Protein AF-A0A1I4QPL8-F1 (afdb_monomer_lite)

Radius of gyration: 18.62 Å; chains: 1; bounding box: 38×61×45 Å

Structure (mmCIF, N/CA/C/O backbone):
data_AF-A0A1I4QPL8-F1
#
_entry.id   AF-A0A1I4QPL8-F1
#
loop_
_atom_site.group_PDB
_atom_site.id
_atom_site.type_symbol
_atom_site.label_atom_id
_atom_site.label_alt_id
_atom_site.label_comp_id
_atom_site.label_asym_id
_atom_site.label_entity_id
_atom_site.label_seq_id
_atom_site.pdbx_PDB_ins_code
_atom_site.Cartn_x
_atom_site.Cartn_y
_atom_site.Cartn_z
_atom_site.occupancy
_atom_site.B_iso_or_equiv
_atom_site.auth_seq_id
_atom_site.auth_comp_id
_atom_site.auth_asym_id
_atom_site.auth_atom_id
_atom_site.pdbx_PDB_model_num
ATOM 1 N N . MET A 1 1 ? -20.312 -7.383 4.098 1.00 80.31 1 MET A N 1
ATOM 2 C CA . MET A 1 1 ? -19.671 -6.414 3.168 1.00 80.31 1 MET A CA 1
ATOM 3 C C . MET A 1 1 ? -19.323 -7.065 1.819 1.00 80.31 1 MET A C 1
ATOM 5 O O . MET A 1 1 ? -18.897 -8.217 1.804 1.00 80.31 1 MET A O 1
ATOM 9 N N . LYS A 1 2 ? -19.510 -6.374 0.686 1.00 88.88 2 LYS A N 1
ATOM 10 C CA . LYS A 1 2 ? -19.126 -6.841 -0.665 1.00 88.88 2 LYS A CA 1
ATOM 11 C C . LYS A 1 2 ? -17.625 -6.611 -0.925 1.00 88.88 2 LYS A C 1
ATOM 13 O O . LYS A 1 2 ? -17.077 -5.626 -0.436 1.00 88.88 2 LYS A O 1
ATOM 18 N N . PRO A 1 3 ? -16.954 -7.428 -1.760 1.00 90.62 3 PRO A N 1
ATOM 19 C CA . PRO A 1 3 ? -15.535 -7.227 -2.083 1.00 90.62 3 PRO A CA 1
ATOM 20 C C . PRO A 1 3 ? -15.200 -5.846 -2.670 1.00 90.62 3 PRO A C 1
ATOM 22 O O . PRO A 1 3 ? -14.118 -5.317 -2.429 1.00 90.62 3 PRO A O 1
ATOM 25 N N . THR A 1 4 ? -16.125 -5.248 -3.426 1.00 93.94 4 THR A N 1
ATOM 26 C CA . THR A 1 4 ? -15.970 -3.896 -3.986 1.00 93.94 4 THR A CA 1
ATOM 27 C C . THR A 1 4 ? -15.891 -2.833 -2.894 1.00 93.94 4 THR A C 1
ATOM 29 O O . THR A 1 4 ? -15.009 -1.985 -2.948 1.00 93.94 4 THR A O 1
ATOM 32 N N . GLU A 1 5 ? -16.733 -2.940 -1.864 1.00 92.56 5 GLU A N 1
ATOM 33 C CA . GLU A 1 5 ? -16.765 -2.015 -0.723 1.00 92.56 5 GLU A CA 1
ATOM 34 C C . GLU A 1 5 ? -15.454 -2.095 0.076 1.00 92.56 5 GLU A C 1
ATOM 36 O O . GLU A 1 5 ? -14.854 -1.074 0.397 1.00 92.56 5 GLU A O 1
ATOM 41 N N . VAL A 1 6 ? -14.933 -3.308 0.309 1.00 92.25 6 VAL A N 1
ATOM 42 C CA . VAL A 1 6 ? -13.628 -3.510 0.973 1.00 92.25 6 VAL A CA 1
ATOM 43 C C . VAL A 1 6 ? -12.495 -2.854 0.179 1.00 92.25 6 VAL A C 1
ATOM 45 O O . VAL A 1 6 ? -11.600 -2.227 0.751 1.00 92.25 6 VAL A O 1
ATOM 48 N N . LYS A 1 7 ? -12.521 -2.989 -1.152 1.00 93.75 7 LYS A N 1
ATOM 49 C CA . LYS A 1 7 ? -11.506 -2.404 -2.035 1.00 93.75 7 LYS A CA 1
ATOM 50 C C . LYS A 1 7 ? -11.582 -0.878 -2.054 1.00 93.75 7 LYS A C 1
ATOM 52 O O . LYS A 1 7 ? -10.536 -0.229 -2.084 1.00 93.75 7 LYS A O 1
ATOM 57 N N . GLU A 1 8 ? -12.782 -0.309 -2.025 1.00 95.75 8 GLU A N 1
ATOM 58 C CA . GLU A 1 8 ? -12.994 1.138 -1.920 1.00 95.75 8 GLU A CA 1
ATOM 59 C C . GLU A 1 8 ? -12.473 1.676 -0.586 1.00 95.75 8 GLU A C 1
ATOM 61 O O . GLU A 1 8 ? -11.699 2.629 -0.588 1.00 95.75 8 GLU A O 1
ATOM 66 N N . ILE A 1 9 ? -12.789 1.011 0.531 1.00 95.81 9 ILE A N 1
ATOM 67 C CA . ILE A 1 9 ? -12.258 1.351 1.861 1.00 95.81 9 ILE A CA 1
ATOM 68 C C . ILE A 1 9 ? -10.727 1.375 1.844 1.00 95.81 9 ILE A C 1
ATOM 70 O O . ILE A 1 9 ? -10.122 2.376 2.226 1.00 95.81 9 ILE A O 1
ATOM 74 N N . LEU A 1 10 ? -10.090 0.306 1.355 1.00 96.50 10 LEU A N 1
ATOM 75 C CA . LEU A 1 10 ? -8.631 0.243 1.251 1.00 96.50 10 LEU A CA 1
ATOM 76 C C . LEU A 1 10 ? -8.075 1.378 0.380 1.00 96.50 10 LEU A C 1
ATOM 78 O O . LEU A 1 10 ? -7.100 2.024 0.758 1.00 96.50 10 LEU A O 1
ATOM 82 N N . SER A 1 11 ? -8.691 1.624 -0.778 1.00 96.50 11 SER A N 1
ATOM 83 C CA . SER A 1 11 ? -8.235 2.660 -1.712 1.00 96.50 11 SER A CA 1
ATOM 84 C C . SER A 1 11 ? -8.330 4.054 -1.090 1.00 96.50 11 SER A C 1
ATOM 86 O O . SER A 1 11 ? -7.394 4.839 -1.222 1.00 96.50 11 SER A O 1
ATOM 88 N N . ASN A 1 12 ? -9.411 4.329 -0.357 1.00 97.12 12 ASN A N 1
ATOM 89 C CA . ASN A 1 12 ? -9.616 5.591 0.348 1.00 97.12 12 ASN A CA 1
ATOM 90 C C . ASN A 1 12 ? -8.589 5.780 1.467 1.00 97.12 12 ASN A C 1
ATOM 92 O O . ASN A 1 12 ? -7.951 6.826 1.523 1.00 97.12 12 ASN A O 1
ATOM 96 N N . ILE A 1 13 ? -8.369 4.758 2.305 1.00 97.88 13 ILE A N 1
ATOM 97 C CA . ILE A 1 13 ? -7.367 4.811 3.381 1.00 97.88 13 ILE A CA 1
ATOM 98 C C . ILE A 1 13 ? -5.982 5.105 2.802 1.00 97.88 13 ILE A C 1
ATOM 100 O O . ILE A 1 13 ? -5.300 6.003 3.293 1.00 97.88 13 ILE A O 1
ATOM 104 N N . ILE A 1 14 ? -5.578 4.381 1.750 1.00 97.94 14 ILE A N 1
ATOM 105 C CA . ILE A 1 14 ? -4.288 4.593 1.083 1.00 97.94 14 ILE A CA 1
ATOM 106 C C . ILE A 1 14 ? -4.190 6.017 0.525 1.00 97.94 14 ILE A C 1
ATOM 108 O O . ILE A 1 14 ? -3.146 6.642 0.693 1.00 97.94 14 ILE A O 1
ATOM 112 N N . SER A 1 15 ? -5.244 6.535 -0.116 1.00 97.00 15 SER A N 1
ATOM 113 C CA . SER A 1 15 ? -5.260 7.911 -0.631 1.00 97.00 15 SER A CA 1
ATOM 114 C C . SER A 1 15 ? -5.044 8.918 0.496 1.00 97.00 15 SER A C 1
ATOM 116 O O . SER A 1 15 ? -4.136 9.736 0.409 1.00 97.00 15 SER A O 1
ATOM 118 N N . THR A 1 16 ? -5.788 8.793 1.600 1.00 96.88 16 THR A N 1
ATOM 119 C CA . THR A 1 16 ? -5.688 9.704 2.750 1.00 96.88 16 THR A CA 1
ATOM 120 C C . THR A 1 16 ? -4.272 9.775 3.316 1.00 96.88 16 THR A C 1
ATOM 122 O O . THR A 1 16 ? -3.756 10.863 3.550 1.00 96.88 16 THR A O 1
ATOM 125 N N . ILE A 1 17 ? -3.613 8.631 3.515 1.00 96.44 17 ILE A N 1
ATOM 126 C CA . ILE A 1 17 ? -2.235 8.624 4.031 1.00 96.44 17 ILE A CA 1
ATOM 127 C C . ILE A 1 17 ? -1.192 9.006 2.974 1.00 96.44 17 ILE A C 1
ATOM 129 O O . ILE A 1 17 ? -0.046 9.268 3.319 1.00 96.44 17 ILE A O 1
ATOM 133 N N . SER A 1 18 ? -1.555 8.992 1.690 1.00 95.38 18 SER A N 1
ATOM 134 C CA . SER A 1 18 ? -0.672 9.418 0.602 1.00 95.38 18 SER A CA 1
ATOM 135 C C . SER A 1 18 ? -0.699 10.930 0.403 1.00 95.38 18 SER A C 1
ATOM 137 O O . SER A 1 18 ? 0.318 11.482 -0.016 1.00 95.38 18 SER A O 1
ATOM 139 N N . ASP A 1 19 ? -1.817 11.583 0.732 1.00 94.12 19 ASP A N 1
ATOM 140 C CA . ASP A 1 19 ? -1.967 13.040 0.678 1.00 94.12 19 ASP A CA 1
ATOM 141 C C . ASP A 1 19 ? -1.103 13.741 1.740 1.00 94.12 19 ASP A C 1
ATOM 143 O O . ASP A 1 19 ? -0.485 14.763 1.451 1.00 94.12 19 ASP A O 1
ATOM 147 N N . GLU A 1 20 ? -0.996 13.160 2.942 1.00 92.44 20 GLU A N 1
ATOM 148 C CA . GLU A 1 20 ? -0.122 13.643 4.021 1.00 92.44 20 GLU A CA 1
ATOM 149 C C . GLU A 1 20 ? 0.681 12.475 4.632 1.00 92.44 20 GLU A C 1
ATOM 151 O O . GLU A 1 20 ? 0.316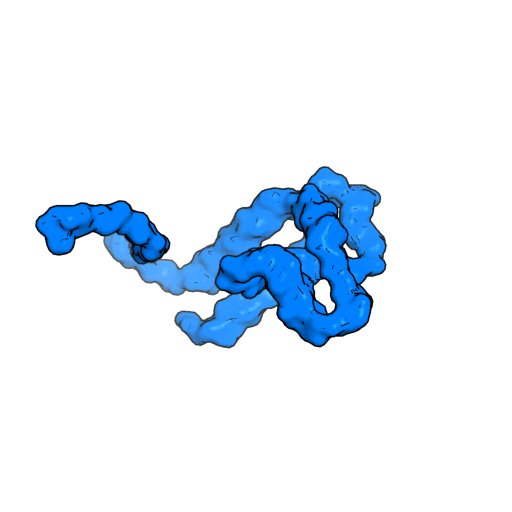 11.921 5.674 1.00 92.44 20 GLU A O 1
ATOM 156 N N . PRO A 1 21 ? 1.788 12.052 3.991 1.00 95.12 21 PRO A N 1
ATOM 157 C CA . PRO A 1 21 ? 2.517 10.856 4.397 1.00 95.12 21 PRO A CA 1
ATOM 158 C C . PRO A 1 21 ? 3.457 11.087 5.583 1.00 95.12 21 PRO A C 1
ATOM 160 O O . PRO A 1 21 ? 4.055 10.126 6.058 1.00 95.12 21 PRO A O 1
ATOM 163 N N . SER A 1 22 ? 3.624 12.327 6.057 1.00 95.38 22 SER A N 1
ATOM 164 C CA . SER A 1 22 ? 4.678 12.735 6.996 1.00 95.38 22 SER A CA 1
ATOM 165 C C . SER A 1 22 ? 4.803 11.830 8.230 1.00 95.38 22 SER A C 1
ATOM 167 O O . SER A 1 22 ? 5.911 11.423 8.575 1.00 95.38 22 SER A O 1
ATOM 169 N N . ASP A 1 23 ? 3.692 11.417 8.842 1.00 96.12 23 ASP A N 1
ATOM 170 C CA . ASP A 1 23 ? 3.691 10.544 10.031 1.00 96.12 23 ASP A CA 1
ATOM 171 C C . ASP A 1 23 ? 4.119 9.090 9.752 1.00 96.12 23 ASP A C 1
ATOM 173 O O . ASP A 1 23 ? 4.410 8.305 10.666 1.00 96.12 23 ASP A O 1
ATOM 177 N N . PHE A 1 24 ? 4.177 8.723 8.475 1.00 97.56 24 PHE A N 1
ATOM 178 C CA . PHE A 1 24 ? 4.425 7.378 7.975 1.00 97.56 24 PHE A CA 1
ATOM 179 C C . PHE A 1 24 ? 5.796 7.227 7.308 1.00 97.56 24 PHE A C 1
ATOM 181 O O . PHE A 1 24 ? 6.099 6.157 6.775 1.00 97.56 24 PHE A O 1
ATOM 188 N N . LEU A 1 25 ? 6.647 8.256 7.354 1.00 97.56 25 LEU A N 1
ATOM 189 C CA . LEU A 1 25 ? 7.985 8.250 6.760 1.00 97.56 25 LEU A CA 1
ATOM 190 C C . LEU A 1 25 ? 9.089 8.153 7.815 1.00 97.56 25 LEU A C 1
ATOM 192 O O . LEU A 1 25 ? 8.934 8.593 8.951 1.00 97.56 25 LEU A O 1
ATOM 196 N N . GLN A 1 26 ? 10.237 7.598 7.422 1.00 97.50 26 GLN A N 1
ATOM 197 C CA . GLN A 1 26 ? 11.444 7.604 8.252 1.00 97.50 26 GLN A CA 1
ATOM 198 C C . GLN A 1 26 ? 12.039 9.016 8.348 1.00 97.50 26 GLN A C 1
ATOM 200 O O . GLN A 1 26 ? 12.427 9.444 9.431 1.00 97.50 26 GLN A O 1
ATOM 205 N N . ASN A 1 27 ? 12.094 9.758 7.231 1.00 96.44 27 ASN A N 1
ATOM 206 C CA . ASN A 1 27 ? 12.567 11.146 7.194 1.00 96.44 27 ASN A CA 1
ATOM 207 C C . ASN A 1 27 ? 11.555 12.049 6.466 1.00 96.44 27 ASN A C 1
ATOM 209 O O . ASN A 1 27 ? 11.715 12.294 5.265 1.00 96.44 27 ASN A O 1
ATOM 213 N N . PRO A 1 28 ? 10.549 12.601 7.168 1.00 94.38 28 PRO A N 1
ATOM 214 C CA . PRO A 1 28 ? 9.449 13.352 6.546 1.00 94.38 28 PRO A CA 1
ATOM 215 C C . PRO A 1 28 ? 9.900 14.579 5.739 1.00 94.38 28 PRO A C 1
ATOM 217 O O . PRO A 1 28 ? 9.294 14.935 4.738 1.00 94.38 28 PRO A O 1
ATOM 220 N N . SER A 1 29 ? 11.022 15.198 6.116 1.00 93.00 29 SER A N 1
ATOM 221 C CA . SER A 1 29 ? 11.575 16.369 5.422 1.00 93.00 29 SER A CA 1
ATOM 222 C C . SER A 1 29 ? 12.265 16.059 4.087 1.00 93.00 29 SER A C 1
ATOM 224 O O . SER A 1 29 ? 12.622 16.982 3.356 1.00 93.00 29 SER A O 1
ATOM 226 N N . LYS A 1 30 ? 12.514 14.781 3.767 1.00 93.56 30 LYS A N 1
ATOM 227 C CA . LYS A 1 30 ? 13.308 14.369 2.593 1.00 93.56 30 LYS A CA 1
ATOM 228 C C . LYS A 1 30 ? 12.633 13.281 1.770 1.00 93.56 30 LYS A C 1
ATOM 230 O O . LYS A 1 30 ? 12.684 13.321 0.535 1.00 93.56 30 LYS A O 1
ATOM 235 N N . ASP A 1 31 ? 12.045 12.298 2.434 1.00 95.94 31 ASP A N 1
ATOM 236 C CA . ASP A 1 31 ? 11.467 11.128 1.792 1.00 95.94 31 ASP A CA 1
ATOM 237 C C . ASP A 1 31 ? 10.181 11.497 1.042 1.00 95.94 31 ASP A C 1
ATOM 239 O O . ASP A 1 31 ? 9.417 12.345 1.474 1.00 95.94 31 ASP A O 1
ATOM 243 N N . PHE A 1 32 ? 9.991 10.910 -0.145 1.00 94.06 32 PHE A N 1
ATOM 244 C CA . PHE A 1 32 ? 8.835 11.125 -1.037 1.00 94.06 32 PHE A CA 1
ATOM 245 C C . PHE A 1 32 ? 8.456 12.578 -1.402 1.00 94.06 32 PHE A C 1
ATOM 247 O O . PHE A 1 32 ? 7.464 12.789 -2.082 1.00 94.06 32 PHE A O 1
ATOM 254 N N . THR A 1 33 ? 9.310 13.562 -1.115 1.00 90.31 33 THR A N 1
ATOM 255 C CA . THR A 1 33 ? 9.121 14.981 -1.497 1.00 90.31 33 THR A CA 1
ATOM 256 C C . THR A 1 33 ? 9.120 15.250 -3.008 1.00 90.31 33 THR A C 1
ATOM 258 O O . THR A 1 33 ? 8.716 16.317 -3.462 1.00 90.31 33 THR A O 1
ATOM 261 N N . ARG A 1 34 ? 9.605 14.300 -3.816 1.00 86.75 34 ARG A N 1
ATOM 262 C CA . ARG A 1 34 ? 9.668 14.400 -5.280 1.00 86.75 34 ARG A CA 1
ATOM 263 C C . ARG A 1 34 ? 8.719 13.401 -5.915 1.00 86.75 34 ARG A C 1
ATOM 265 O O . ARG A 1 34 ? 8.731 12.231 -5.532 1.00 86.75 34 ARG A O 1
ATOM 272 N N . ASN A 1 35 ? 8.044 13.828 -6.980 1.00 85.31 35 ASN A N 1
ATOM 273 C CA . ASN A 1 35 ? 7.281 12.921 -7.825 1.00 85.31 35 ASN A CA 1
ATOM 274 C C . ASN A 1 35 ? 8.225 11.908 -8.503 1.00 85.31 35 ASN A C 1
ATOM 276 O O . ASN A 1 35 ? 9.181 12.283 -9.188 1.00 85.31 35 ASN A O 1
ATOM 280 N N . ARG A 1 36 ? 7.994 10.618 -8.253 1.00 87.50 36 ARG A N 1
ATOM 281 C CA . ARG A 1 36 ? 8.774 9.487 -8.771 1.00 87.50 3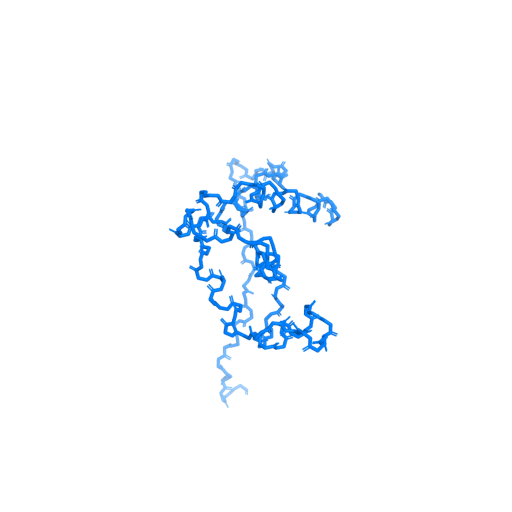6 ARG A CA 1
ATOM 282 C C . ARG A 1 36 ? 7.813 8.375 -9.178 1.00 87.50 36 ARG A C 1
ATOM 284 O O . ARG A 1 36 ? 6.763 8.224 -8.569 1.00 87.50 36 ARG A O 1
ATOM 291 N N . LYS A 1 37 ? 8.242 7.526 -10.117 1.00 93.12 37 LYS A N 1
ATOM 292 C CA . LYS A 1 37 ? 7.514 6.315 -10.541 1.00 93.12 37 LYS A CA 1
ATOM 293 C C . LYS A 1 37 ? 7.097 5.422 -9.361 1.00 93.12 37 LYS A C 1
ATOM 295 O O . LYS A 1 37 ? 5.989 4.903 -9.321 1.00 93.12 37 LYS A O 1
ATOM 300 N N . LEU A 1 38 ? 7.990 5.285 -8.382 1.00 96.56 38 LEU A N 1
ATOM 301 C CA . LEU A 1 38 ? 7.740 4.621 -7.104 1.00 96.56 38 LEU A CA 1
ATOM 302 C C . LEU A 1 38 ? 7.382 5.665 -6.036 1.00 96.56 38 LEU A C 1
ATOM 304 O O . LEU A 1 38 ? 8.222 6.020 -5.204 1.00 96.56 38 LEU A O 1
ATOM 308 N N . SER A 1 39 ? 6.166 6.204 -6.116 1.00 96.50 39 SER A N 1
ATOM 309 C CA . SER A 1 39 ? 5.598 7.088 -5.093 1.00 96.50 39 SER A CA 1
ATOM 310 C C . SER A 1 39 ? 5.282 6.315 -3.806 1.00 96.50 39 SER A C 1
ATOM 312 O O . SER A 1 39 ? 5.319 5.082 -3.786 1.00 96.50 39 SER A O 1
ATOM 314 N N . PHE A 1 40 ? 4.969 7.037 -2.728 1.00 96.88 40 PHE A N 1
ATOM 315 C CA . PHE A 1 40 ? 4.534 6.432 -1.467 1.00 96.88 40 PHE A CA 1
ATOM 316 C C . PHE A 1 40 ? 3.321 5.519 -1.692 1.00 96.88 40 PHE A C 1
ATOM 318 O O . PHE A 1 40 ? 3.362 4.334 -1.362 1.00 96.88 40 PHE A O 1
ATOM 325 N N . GLU A 1 41 ? 2.302 6.049 -2.369 1.00 96.94 41 GLU A N 1
ATOM 326 C CA . GLU A 1 41 ? 1.086 5.328 -2.737 1.00 96.94 41 GLU A CA 1
ATOM 327 C C . GLU A 1 41 ? 1.388 4.057 -3.545 1.00 96.94 41 GLU A C 1
ATOM 329 O O . GLU A 1 41 ? 0.897 2.975 -3.214 1.00 96.94 41 GLU A O 1
ATOM 334 N N . THR A 1 42 ? 2.237 4.162 -4.576 1.00 96.81 42 THR A N 1
ATOM 335 C CA . THR A 1 42 ? 2.628 3.020 -5.413 1.00 96.81 42 THR A CA 1
ATOM 336 C C . THR A 1 42 ? 3.284 1.929 -4.575 1.00 96.81 42 THR A C 1
ATOM 338 O O . THR A 1 42 ? 2.914 0.765 -4.697 1.00 96.81 42 THR A O 1
ATOM 341 N N . ILE A 1 43 ? 4.224 2.281 -3.691 1.00 97.31 43 ILE A N 1
ATOM 342 C CA . ILE A 1 43 ? 4.906 1.295 -2.845 1.00 97.31 43 ILE A CA 1
ATOM 343 C C . ILE A 1 43 ? 3.926 0.615 -1.885 1.00 97.31 43 ILE A C 1
ATOM 345 O O . ILE A 1 43 ? 3.980 -0.607 -1.753 1.00 97.31 43 ILE A O 1
ATOM 349 N N . ILE A 1 44 ? 3.017 1.361 -1.250 1.00 97.62 44 ILE A N 1
ATOM 350 C CA . ILE A 1 44 ? 2.002 0.785 -0.356 1.00 97.62 44 ILE A CA 1
ATOM 351 C C . ILE A 1 44 ? 1.102 -0.194 -1.115 1.00 97.62 44 ILE A C 1
ATOM 353 O O . ILE A 1 44 ? 0.938 -1.336 -0.681 1.00 97.62 44 ILE A O 1
ATOM 357 N N . LYS A 1 45 ? 0.569 0.213 -2.274 1.00 96.94 45 LYS A N 1
ATOM 358 C CA . LYS A 1 45 ? -0.287 -0.655 -3.093 1.00 96.94 45 LYS A CA 1
ATOM 359 C C . LYS A 1 45 ? 0.453 -1.912 -3.552 1.00 96.94 45 LYS A C 1
ATOM 361 O O . LYS A 1 45 ? -0.105 -3.002 -3.463 1.00 96.94 45 LYS A O 1
ATOM 366 N N . MET A 1 46 ? 1.713 -1.780 -3.975 1.00 96.56 46 MET A N 1
ATOM 367 C CA . MET A 1 46 ? 2.562 -2.919 -4.336 1.00 96.56 46 MET A CA 1
ATOM 368 C C . MET A 1 46 ? 2.762 -3.869 -3.154 1.00 96.56 46 MET A C 1
ATOM 370 O O . MET A 1 46 ? 2.562 -5.068 -3.298 1.00 96.56 46 MET A O 1
ATOM 374 N N . MET A 1 47 ? 3.113 -3.357 -1.972 1.00 95.81 47 MET A N 1
ATOM 375 C CA . MET A 1 47 ? 3.340 -4.193 -0.788 1.00 95.81 47 MET A CA 1
ATOM 376 C C . MET A 1 47 ? 2.096 -4.989 -0.367 1.00 95.81 47 MET A C 1
ATOM 378 O O . MET A 1 47 ? 2.245 -6.108 0.113 1.00 95.81 47 MET A O 1
ATOM 382 N N . ILE A 1 48 ? 0.896 -4.426 -0.533 1.00 95.12 48 ILE A N 1
ATOM 383 C CA . ILE A 1 48 ? -0.370 -5.107 -0.212 1.00 95.12 48 ILE A CA 1
ATOM 384 C C . ILE A 1 48 ? -0.775 -6.089 -1.321 1.00 95.12 48 ILE A C 1
ATOM 386 O O . ILE A 1 48 ? -1.344 -7.137 -1.030 1.00 95.12 48 ILE A O 1
ATOM 390 N N . GLY A 1 49 ? -0.497 -5.756 -2.584 1.00 93.19 49 GLY A N 1
ATOM 391 C CA . GLY A 1 49 ? -0.914 -6.542 -3.747 1.00 93.19 49 GLY A CA 1
ATOM 392 C C . GLY A 1 49 ? 0.001 -7.709 -4.126 1.00 93.19 49 GLY A C 1
ATOM 393 O O . GLY A 1 49 ? -0.405 -8.525 -4.949 1.00 93.19 49 GLY A O 1
ATOM 394 N N . MET A 1 50 ? 1.213 -7.798 -3.565 1.00 92.69 50 MET A N 1
ATOM 395 C CA . MET A 1 50 ? 2.177 -8.854 -3.901 1.00 92.69 50 MET A CA 1
ATOM 396 C C . MET A 1 50 ? 1.643 -10.255 -3.570 1.00 92.69 50 MET A C 1
ATOM 398 O O . MET A 1 50 ? 1.279 -10.547 -2.432 1.00 92.69 50 MET A O 1
ATOM 402 N N . GLY A 1 51 ? 1.658 -11.142 -4.567 1.00 87.50 51 GLY A N 1
ATOM 403 C CA . GLY A 1 51 ? 1.037 -12.472 -4.520 1.00 87.50 51 GLY A CA 1
ATOM 404 C C . GLY A 1 51 ? 1.950 -13.615 -4.064 1.00 87.50 51 GLY A C 1
ATOM 405 O O . GLY A 1 51 ? 1.594 -14.780 -4.233 1.00 87.50 51 GLY A O 1
ATOM 406 N N . GLY A 1 52 ? 3.132 -13.313 -3.520 1.00 87.25 52 GLY A N 1
ATOM 407 C CA . GLY A 1 52 ? 4.085 -14.312 -3.020 1.00 87.25 52 GLY A CA 1
ATOM 408 C C . GLY A 1 52 ? 5.066 -14.865 -4.061 1.00 87.25 52 GLY A C 1
ATOM 409 O O . GLY A 1 52 ? 5.735 -15.863 -3.790 1.00 87.25 52 GLY A O 1
ATOM 410 N N . ASN A 1 53 ? 5.192 -14.241 -5.238 1.00 92.38 53 ASN A N 1
ATOM 411 C CA . ASN A 1 53 ? 6.260 -14.566 -6.185 1.00 92.38 53 ASN A CA 1
ATOM 412 C C . ASN A 1 53 ? 7.602 -13.933 -5.769 1.00 92.38 53 ASN A C 1
ATOM 414 O O . ASN A 1 53 ? 7.727 -13.255 -4.748 1.00 92.38 53 ASN A O 1
ATOM 418 N N . SER A 1 54 ? 8.639 -14.127 -6.593 1.00 95.88 54 SER A N 1
ATOM 419 C CA . SER A 1 54 ? 9.879 -13.366 -6.440 1.00 95.88 54 SER A CA 1
ATOM 420 C C . SER A 1 54 ? 9.614 -11.869 -6.620 1.00 95.88 54 SER A C 1
ATOM 422 O O . SER A 1 54 ? 8.859 -11.461 -7.502 1.00 95.88 54 SER A O 1
ATOM 424 N N . LEU A 1 55 ? 10.295 -11.038 -5.827 1.00 95.31 55 LEU A N 1
ATOM 425 C CA . LEU A 1 55 ? 10.147 -9.580 -5.887 1.00 95.31 55 LEU A CA 1
ATOM 426 C C . LEU A 1 55 ? 10.402 -9.019 -7.296 1.00 95.31 55 LEU A C 1
ATOM 428 O O . LEU A 1 55 ? 9.752 -8.070 -7.712 1.00 95.31 55 LEU A O 1
ATOM 432 N N . CYS A 1 56 ? 11.331 -9.627 -8.038 1.00 96.62 56 CYS A N 1
ATOM 433 C CA . CYS A 1 56 ? 11.586 -9.287 -9.434 1.00 96.62 56 CYS A CA 1
ATOM 434 C C . CYS A 1 56 ? 10.318 -9.458 -10.280 1.00 96.62 56 CYS A C 1
ATOM 436 O O . CYS A 1 56 ? 9.868 -8.499 -10.898 1.00 96.62 56 CYS A O 1
ATOM 438 N N . LYS A 1 57 ? 9.707 -10.649 -10.245 1.00 96.44 57 LYS A N 1
ATOM 439 C CA . LYS A 1 57 ? 8.498 -10.947 -11.015 1.00 96.44 57 LYS A CA 1
ATOM 440 C C . LYS A 1 57 ? 7.346 -10.011 -10.641 1.00 96.44 57 LYS A C 1
ATOM 442 O O . LYS A 1 57 ? 6.758 -9.423 -11.534 1.00 96.44 57 LYS A O 1
ATOM 447 N N . GLU A 1 58 ? 7.096 -9.806 -9.348 1.00 97.19 58 GLU A N 1
ATOM 448 C CA . GLU A 1 58 ? 6.029 -8.910 -8.869 1.00 97.19 58 GLU A CA 1
ATOM 449 C C . GLU A 1 58 ? 6.188 -7.473 -9.404 1.00 97.19 58 GLU A C 1
ATOM 451 O O . GLU A 1 58 ? 5.213 -6.833 -9.789 1.00 97.19 58 GLU A O 1
ATOM 456 N N . ILE A 1 59 ? 7.423 -6.957 -9.463 1.00 96.94 59 ILE A N 1
ATOM 457 C CA . ILE A 1 59 ? 7.698 -5.621 -10.009 1.00 96.94 59 ILE A CA 1
ATOM 458 C C . ILE A 1 59 ? 7.472 -5.584 -11.529 1.00 96.94 59 ILE A C 1
ATOM 460 O O . ILE A 1 59 ? 6.886 -4.624 -12.026 1.00 96.94 59 ILE A O 1
ATOM 464 N N . TYR A 1 60 ? 7.910 -6.608 -12.266 1.00 96.38 60 TYR A N 1
ATOM 465 C CA . TYR A 1 60 ? 7.672 -6.696 -13.711 1.00 96.38 60 TYR A CA 1
ATOM 466 C C . TYR A 1 60 ? 6.181 -6.799 -14.046 1.00 96.38 60 TYR A C 1
ATOM 468 O O . TYR A 1 60 ? 5.709 -6.064 -14.913 1.00 96.38 60 TYR A O 1
ATOM 476 N N . ASP A 1 61 ? 5.443 -7.643 -13.324 1.00 96.00 61 ASP A N 1
ATOM 477 C CA . ASP A 1 61 ? 3.995 -7.800 -13.476 1.00 96.00 61 ASP A CA 1
ATOM 478 C C . ASP A 1 61 ? 3.278 -6.467 -13.200 1.00 96.00 61 ASP A C 1
ATOM 480 O O . ASP A 1 61 ? 2.441 -6.034 -13.992 1.00 96.00 61 ASP A O 1
ATOM 484 N N . TRP A 1 62 ? 3.664 -5.759 -12.129 1.00 96.00 62 TRP A N 1
ATOM 485 C CA . TRP A 1 62 ? 3.095 -4.453 -11.778 1.00 96.00 62 TRP A CA 1
ATOM 486 C C . TRP A 1 62 ? 3.246 -3.410 -12.891 1.00 96.00 62 TRP A C 1
ATOM 488 O O . TRP A 1 62 ? 2.319 -2.649 -13.170 1.00 96.00 62 TRP A O 1
ATOM 498 N N . PHE A 1 63 ? 4.418 -3.357 -13.528 1.00 95.31 63 PHE A N 1
ATOM 499 C CA . PHE A 1 63 ? 4.702 -2.418 -14.616 1.00 95.31 63 PHE A CA 1
ATOM 500 C C . PHE A 1 63 ? 4.381 -2.978 -16.007 1.00 95.31 63 PHE A C 1
ATOM 502 O O . PHE A 1 63 ? 4.765 -2.364 -17.002 1.00 95.31 63 PHE A O 1
ATOM 509 N N . ASN A 1 64 ? 3.681 -4.115 -16.093 1.00 96.12 64 ASN A N 1
ATOM 510 C CA . ASN A 1 64 ? 3.335 -4.790 -17.344 1.00 96.12 64 ASN A CA 1
ATOM 511 C C . ASN A 1 64 ? 4.544 -4.957 -18.285 1.00 96.12 64 ASN A C 1
ATOM 513 O O . ASN A 1 64 ? 4.453 -4.716 -19.488 1.00 96.12 64 ASN A O 1
ATOM 517 N N . TYR A 1 65 ? 5.699 -5.312 -17.715 1.00 95.38 65 TYR A N 1
ATOM 518 C CA . TYR A 1 65 ? 6.959 -5.512 -18.434 1.00 95.38 65 TYR A CA 1
ATOM 519 C C . TYR A 1 65 ? 7.413 -4.319 -19.299 1.00 95.38 65 TYR A C 1
ATOM 521 O O . TYR A 1 65 ? 8.149 -4.504 -20.267 1.00 95.38 65 TYR A O 1
ATOM 529 N N . ALA A 1 66 ? 7.010 -3.092 -18.954 1.00 96.62 66 ALA A N 1
ATOM 530 C CA . ALA A 1 66 ? 7.434 -1.891 -19.669 1.00 96.62 66 ALA A CA 1
ATOM 531 C C . ALA A 1 66 ? 8.965 -1.711 -19.634 1.00 96.62 66 ALA A C 1
ATOM 533 O O . ALA A 1 66 ? 9.616 -2.050 -18.642 1.00 96.62 66 ALA A O 1
ATOM 534 N N . GLU A 1 67 ? 9.550 -1.128 -20.684 1.00 94.25 67 GLU A N 1
ATOM 535 C CA . GLU A 1 67 ? 11.008 -0.917 -20.778 1.00 94.25 67 GLU A CA 1
ATOM 536 C C . GLU A 1 67 ? 11.569 -0.085 -19.617 1.00 94.25 67 GLU A C 1
ATOM 538 O O . GLU A 1 67 ? 12.692 -0.295 -19.166 1.00 94.25 67 GLU A O 1
ATOM 543 N N . ASP A 1 68 ? 10.767 0.834 -19.086 1.00 93.94 68 ASP A N 1
ATOM 544 C CA . ASP A 1 68 ? 11.129 1.719 -17.986 1.00 93.94 68 ASP A CA 1
ATOM 545 C C . ASP A 1 68 ? 10.810 1.120 -16.598 1.00 93.94 68 ASP A C 1
ATOM 547 O O . ASP A 1 68 ? 10.744 1.851 -15.603 1.00 93.94 68 ASP A O 1
ATOM 551 N N . THR A 1 69 ? 10.552 -0.193 -16.503 1.00 95.81 69 THR A N 1
ATOM 552 C CA . THR A 1 69 ? 10.253 -0.915 -15.250 1.00 95.81 69 THR A CA 1
ATOM 553 C C . THR A 1 69 ? 11.283 -0.602 -14.162 1.00 95.81 69 THR A C 1
ATOM 555 O O . THR A 1 69 ? 12.493 -0.594 -14.389 1.00 95.81 69 THR A O 1
ATOM 558 N N . ALA A 1 70 ? 10.801 -0.332 -12.945 1.00 96.12 70 ALA A N 1
ATOM 559 C CA . ALA A 1 70 ? 11.688 -0.025 -11.830 1.00 96.12 70 ALA A CA 1
ATOM 560 C C . ALA A 1 70 ? 12.541 -1.245 -11.449 1.00 96.12 70 ALA A C 1
ATOM 562 O O . ALA A 1 70 ? 12.081 -2.382 -11.493 1.00 96.12 70 ALA A O 1
ATOM 563 N N . SER A 1 71 ? 13.779 -1.019 -11.008 1.00 96.81 71 SER A N 1
ATOM 564 C CA . SER A 1 71 ? 14.616 -2.112 -10.515 1.00 96.81 71 SER A CA 1
ATOM 565 C C . SER A 1 71 ? 14.170 -2.594 -9.128 1.00 96.81 71 SER A C 1
ATOM 567 O O . SER A 1 71 ? 13.617 -1.840 -8.321 1.00 96.81 71 SER A O 1
ATOM 569 N N . VAL A 1 72 ? 14.513 -3.844 -8.802 1.00 97.38 72 VAL A N 1
ATOM 570 C CA . VAL A 1 72 ? 14.328 -4.417 -7.457 1.00 97.38 72 VAL A CA 1
ATOM 571 C C . VAL A 1 72 ? 14.995 -3.553 -6.381 1.00 97.38 72 VAL A C 1
ATOM 573 O O . VAL A 1 72 ? 14.404 -3.292 -5.334 1.00 97.38 72 VAL A O 1
ATOM 576 N N . SER A 1 73 ? 16.212 -3.064 -6.635 1.00 97.56 73 SER A N 1
ATOM 577 C CA . SER A 1 73 ? 16.932 -2.208 -5.688 1.00 97.56 73 SER A CA 1
ATOM 578 C C . SER A 1 73 ? 16.233 -0.867 -5.473 1.00 97.56 73 SER A C 1
ATOM 580 O O . SER A 1 73 ? 16.132 -0.419 -4.331 1.00 97.56 73 SER A O 1
ATOM 582 N N . ALA A 1 74 ? 15.691 -0.255 -6.531 1.00 96.88 74 ALA A N 1
ATOM 583 C CA . ALA A 1 74 ? 14.925 0.981 -6.422 1.00 96.88 74 ALA A CA 1
ATOM 584 C C . ALA A 1 74 ? 13.674 0.783 -5.555 1.00 96.88 74 ALA A C 1
ATOM 586 O O . ALA A 1 74 ? 13.405 1.610 -4.683 1.00 96.88 74 ALA A O 1
ATOM 587 N N . PHE A 1 75 ? 12.958 -0.333 -5.728 1.00 97.56 75 PHE A N 1
ATOM 588 C CA . PHE A 1 75 ? 11.825 -0.688 -4.872 1.00 97.56 75 PHE A CA 1
ATOM 589 C C . PHE A 1 75 ? 12.236 -0.829 -3.401 1.00 97.56 75 PHE A C 1
ATOM 591 O O . PHE A 1 75 ? 11.651 -0.176 -2.537 1.00 97.56 75 PHE A O 1
ATOM 598 N N . VAL A 1 76 ? 13.271 -1.626 -3.107 1.00 97.75 76 VAL A N 1
ATOM 599 C CA . VAL A 1 76 ? 13.745 -1.848 -1.728 1.00 97.75 76 VAL A CA 1
ATOM 600 C C . VAL A 1 76 ? 14.148 -0.530 -1.062 1.00 97.75 76 VAL A C 1
ATOM 602 O O . VAL A 1 76 ? 13.772 -0.286 0.084 1.00 97.75 76 VAL A O 1
ATOM 605 N N . GLN A 1 77 ? 14.846 0.346 -1.786 1.00 97.00 77 GLN A N 1
ATOM 606 C CA . GLN A 1 77 ? 15.254 1.658 -1.283 1.00 97.00 77 GLN A CA 1
ATOM 607 C C . GLN A 1 77 ? 14.067 2.588 -1.003 1.00 97.00 77 GLN A C 1
ATOM 609 O O . GLN A 1 77 ? 14.110 3.334 -0.029 1.00 97.00 77 GLN A O 1
ATOM 614 N N . GLN A 1 78 ? 13.010 2.580 -1.826 1.00 96.94 78 GLN A N 1
ATOM 615 C CA . GLN A 1 78 ? 11.813 3.379 -1.524 1.00 96.94 78 GLN A CA 1
ATOM 616 C C . GLN A 1 78 ? 11.022 2.784 -0.358 1.00 96.94 78 GLN A C 1
ATOM 618 O O . GLN A 1 78 ? 10.618 3.524 0.532 1.00 96.94 78 GLN A O 1
ATOM 623 N N . ARG A 1 79 ? 10.869 1.456 -0.298 1.00 96.94 79 ARG A N 1
ATOM 624 C CA . ARG A 1 79 ? 10.211 0.771 0.824 1.00 96.94 79 ARG A CA 1
ATOM 625 C C . ARG A 1 79 ? 10.876 1.087 2.164 1.00 96.94 79 ARG A C 1
ATOM 627 O O . ARG A 1 79 ? 10.175 1.292 3.145 1.00 96.94 79 ARG A O 1
ATOM 634 N N . GLN A 1 80 ? 12.208 1.146 2.219 1.00 97.50 80 GLN A N 1
ATOM 635 C CA . GLN A 1 80 ? 12.946 1.454 3.454 1.00 97.50 80 GLN A CA 1
ATOM 636 C C . GLN A 1 80 ? 12.634 2.839 4.039 1.00 97.50 80 GLN A C 1
ATOM 638 O O . GLN A 1 80 ? 12.859 3.052 5.224 1.00 97.50 80 GLN A O 1
ATOM 643 N N . LYS A 1 81 ? 12.101 3.766 3.238 1.00 97.88 81 LYS A N 1
ATOM 644 C CA . LYS A 1 81 ? 11.707 5.109 3.685 1.00 97.88 81 LYS A CA 1
ATOM 645 C C . LYS A 1 81 ? 10.350 5.140 4.374 1.00 97.88 81 LYS A C 1
ATOM 647 O O . LYS A 1 81 ? 10.004 6.148 4.980 1.00 97.88 81 LYS A O 1
ATOM 652 N N . ILE A 1 82 ? 9.575 4.065 4.262 1.00 97.94 82 ILE A N 1
ATOM 653 C CA . ILE A 1 82 ? 8.252 3.947 4.863 1.00 97.94 82 ILE A CA 1
ATOM 654 C C . ILE A 1 82 ? 8.402 3.331 6.255 1.00 97.94 82 ILE A C 1
ATOM 656 O O . ILE A 1 82 ? 9.100 2.335 6.458 1.00 97.94 82 ILE A O 1
ATOM 660 N N . SER A 1 83 ? 7.751 3.946 7.233 1.00 97.75 83 SER A N 1
ATOM 661 C CA . SER A 1 83 ? 7.656 3.444 8.597 1.00 97.75 83 SER A CA 1
ATOM 662 C C . SER A 1 83 ? 6.689 2.265 8.680 1.00 97.75 83 SER A C 1
ATOM 664 O O . SER A 1 83 ? 5.658 2.241 8.008 1.00 97.75 83 SER A O 1
ATOM 666 N N . SER A 1 84 ? 6.965 1.304 9.565 1.00 96.25 84 SER A N 1
ATOM 667 C CA . SER A 1 84 ? 6.032 0.203 9.853 1.00 96.25 84 SER A CA 1
ATOM 668 C C . SER A 1 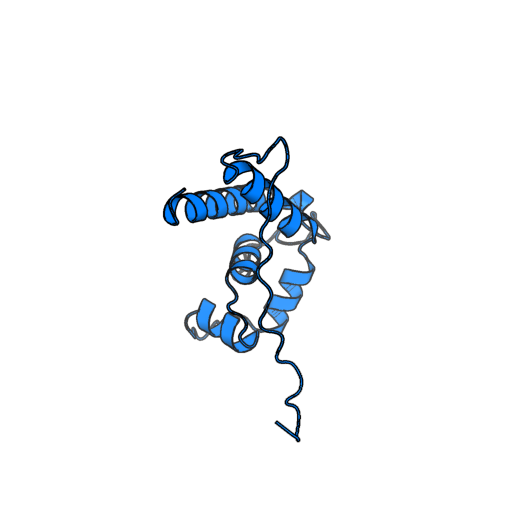84 ? 4.663 0.700 10.333 1.00 96.25 84 SER A C 1
ATOM 670 O O . SER A 1 84 ? 3.662 0.018 10.110 1.00 96.25 84 SER A O 1
ATOM 672 N N . LYS A 1 85 ? 4.606 1.917 10.899 1.00 97.31 85 LYS A N 1
ATOM 673 C CA . LYS A 1 85 ? 3.365 2.609 11.276 1.00 97.31 85 LYS A CA 1
ATOM 674 C C . LYS A 1 85 ? 2.368 2.725 10.124 1.00 97.31 85 LYS A C 1
ATOM 676 O O . LYS A 1 85 ? 1.173 2.684 10.380 1.00 97.31 85 LYS A O 1
ATOM 681 N N . ALA A 1 86 ? 2.836 2.834 8.878 1.00 97.56 86 ALA A N 1
ATOM 682 C CA . ALA A 1 86 ? 1.960 2.924 7.710 1.00 97.56 86 ALA A CA 1
ATOM 683 C C . ALA A 1 86 ? 1.080 1.674 7.583 1.00 97.56 86 ALA A C 1
ATOM 685 O O . ALA A 1 86 ? -0.142 1.765 7.525 1.00 97.56 86 ALA A O 1
ATOM 686 N N . MET A 1 87 ? 1.703 0.491 7.610 1.00 96.50 87 MET A N 1
ATOM 687 C CA . MET A 1 87 ? 0.982 -0.778 7.492 1.00 96.50 87 MET A CA 1
ATOM 688 C C . MET A 1 87 ? 0.114 -1.066 8.711 1.00 96.50 87 MET A C 1
ATOM 690 O O . MET A 1 87 ? -0.998 -1.567 8.562 1.00 96.50 87 MET A O 1
ATOM 694 N N . GLU A 1 88 ? 0.593 -0.718 9.906 1.00 96.62 88 GLU A N 1
ATOM 695 C CA . GLU A 1 88 ? -0.212 -0.823 11.122 1.00 96.62 88 GLU A CA 1
ATOM 696 C C . GLU A 1 88 ? -1.472 0.048 11.035 1.00 96.62 88 GLU A C 1
ATOM 698 O O . GLU A 1 88 ? -2.569 -0.430 11.323 1.00 96.62 88 GLU A O 1
ATOM 703 N N . TYR A 1 89 ? -1.327 1.305 10.613 1.00 97.44 89 TYR A N 1
ATOM 704 C CA . TYR A 1 89 ? -2.437 2.238 10.466 1.00 97.44 89 TYR A CA 1
ATOM 705 C C . TYR A 1 89 ? -3.457 1.739 9.442 1.00 97.44 89 TYR A C 1
ATOM 707 O O . TYR A 1 89 ? -4.638 1.643 9.766 1.00 97.44 89 TYR A O 1
ATOM 715 N N . ILE A 1 90 ? -3.001 1.337 8.248 1.00 97.00 90 ILE A N 1
ATOM 716 C CA . ILE A 1 90 ? -3.878 0.785 7.204 1.00 97.00 90 ILE A CA 1
ATOM 717 C C . ILE A 1 90 ? -4.654 -0.415 7.747 1.00 97.00 90 ILE A C 1
ATOM 719 O O . ILE A 1 90 ? -5.873 -0.471 7.606 1.00 97.00 90 ILE A O 1
ATOM 723 N N . PHE A 1 91 ? -3.970 -1.355 8.405 1.00 94.06 91 PHE A N 1
ATOM 724 C CA . PHE A 1 91 ? -4.614 -2.536 8.971 1.00 94.06 91 PHE A CA 1
ATOM 725 C C . PHE A 1 91 ? -5.667 -2.172 10.023 1.00 94.06 91 PHE A C 1
ATOM 727 O O . PHE A 1 91 ? -6.776 -2.704 9.987 1.00 94.06 91 PHE A O 1
ATOM 734 N N . ARG A 1 92 ? -5.350 -1.258 10.947 1.00 93.81 92 ARG A N 1
ATOM 735 C CA . ARG A 1 92 ? -6.280 -0.822 12.000 1.00 93.81 92 ARG A CA 1
ATOM 736 C C . ARG A 1 92 ? -7.500 -0.112 11.424 1.00 93.81 92 ARG A C 1
ATOM 738 O O . ARG A 1 92 ? -8.617 -0.442 11.816 1.00 93.81 92 ARG A O 1
ATOM 745 N N . GLU A 1 93 ? -7.306 0.815 10.490 1.00 95.19 93 GLU A N 1
ATOM 746 C CA . GLU A 1 93 ? -8.414 1.540 9.865 1.00 95.19 93 GLU A CA 1
ATOM 747 C C . GLU A 1 93 ? -9.278 0.622 9.002 1.00 95.19 93 GLU A C 1
ATOM 749 O O . GLU A 1 93 ? -10.504 0.686 9.089 1.00 95.19 93 GLU A O 1
ATOM 754 N N . MET A 1 94 ? -8.676 -0.315 8.264 1.00 93.25 94 MET A N 1
ATOM 755 C CA . MET A 1 94 ? -9.436 -1.355 7.571 1.00 93.25 94 MET A CA 1
ATOM 756 C C . MET A 1 94 ? -10.238 -2.210 8.550 1.00 93.25 94 MET A C 1
ATOM 758 O O . MET A 1 94 ? -11.431 -2.410 8.355 1.00 93.25 94 MET A O 1
ATOM 762 N N . ALA A 1 95 ? -9.609 -2.713 9.614 1.00 89.25 95 ALA A N 1
ATOM 763 C CA . ALA A 1 95 ? -10.271 -3.575 10.587 1.00 89.25 95 ALA A CA 1
ATOM 764 C C . ALA A 1 95 ? -11.418 -2.870 11.318 1.00 89.25 95 ALA A C 1
ATOM 766 O O . ALA A 1 95 ? -12.363 -3.547 11.717 1.00 89.25 95 ALA A O 1
ATOM 767 N N . LYS A 1 96 ? -11.324 -1.546 11.492 1.00 90.12 96 LYS A N 1
ATOM 768 C CA . LYS A 1 96 ? -12.347 -0.679 12.085 1.00 90.12 96 LYS A CA 1
ATOM 769 C C . LYS A 1 96 ? -13.503 -0.407 11.122 1.00 90.12 96 LYS A C 1
ATOM 771 O O . LYS A 1 96 ? -14.651 -0.502 11.535 1.00 90.12 96 LYS A O 1
ATOM 776 N N . GLN A 1 97 ? -13.218 -0.076 9.862 1.00 90.81 97 GLN A N 1
ATOM 777 C CA . GLN A 1 97 ? -14.250 0.237 8.863 1.00 90.81 97 GLN A CA 1
ATOM 778 C C . GLN A 1 97 ? -14.958 -1.015 8.329 1.00 90.81 97 GLN A C 1
ATOM 780 O O . GLN A 1 97 ? -16.124 -0.950 7.954 1.00 90.81 97 GLN A O 1
ATOM 785 N N . CYS A 1 98 ? -14.276 -2.161 8.338 1.00 84.88 98 CYS A N 1
ATOM 786 C CA . CYS A 1 98 ? -14.841 -3.457 7.965 1.00 84.88 98 CYS A CA 1
ATOM 787 C C . CYS A 1 98 ? -15.487 -4.207 9.145 1.00 84.88 98 CYS A C 1
ATOM 789 O O . CYS A 1 98 ? -15.940 -5.336 8.957 1.00 84.88 98 CYS A O 1
ATOM 791 N N . ASP A 1 99 ? -15.494 -3.647 10.362 1.00 76.88 99 ASP A N 1
ATOM 792 C CA . ASP A 1 99 ? -16.099 -4.308 11.521 1.00 76.88 99 ASP A CA 1
ATOM 793 C C . ASP A 1 99 ? -17.624 -4.176 11.498 1.00 76.88 99 ASP A C 1
ATOM 795 O O . ASP A 1 99 ? -18.171 -3.103 11.738 1.00 76.88 99 ASP A O 1
ATOM 799 N N . GLU A 1 100 ? -18.321 -5.290 11.278 1.00 70.00 100 GLU A N 1
ATOM 800 C CA . GLU A 1 100 ? -19.778 -5.370 11.445 1.00 70.00 100 GLU A CA 1
ATOM 801 C C . GLU A 1 100 ? -20.185 -5.461 12.940 1.00 70.00 100 GLU A C 1
ATOM 803 O O . GLU A 1 100 ? -21.369 -5.534 13.255 1.00 70.00 100 GLU A O 1
ATOM 808 N N . GLN A 1 101 ? -19.215 -5.450 13.873 1.00 67.50 101 GLN A N 1
ATOM 809 C CA . GLN A 1 101 ? -19.384 -5.547 15.333 1.00 67.50 101 GLN A CA 1
ATOM 810 C C . GLN A 1 101 ? -20.148 -6.793 15.807 1.00 67.50 101 GLN A C 1
ATOM 812 O O . GLN A 1 101 ? -20.788 -6.797 16.862 1.00 67.50 101 GLN A O 1
ATOM 817 N N . ILE A 1 102 ? -20.063 -7.893 15.061 1.00 72.62 102 ILE A N 1
ATOM 818 C CA . ILE A 1 102 ? -20.684 -9.159 15.456 1.00 72.62 102 ILE A CA 1
ATOM 819 C C . ILE A 1 102 ? -19.824 -9.803 16.551 1.00 72.62 102 ILE A C 1
ATOM 821 O O . ILE A 1 102 ? -18.828 -10.478 16.284 1.00 72.62 102 ILE A O 1
ATOM 825 N N . LEU A 1 103 ? -20.201 -9.571 17.809 1.00 83.25 103 LEU A N 1
ATOM 826 C CA . LEU A 1 103 ? -19.537 -10.142 18.980 1.00 83.25 103 LEU A CA 1
ATOM 827 C C . LEU A 1 103 ? -20.208 -11.454 19.401 1.00 83.25 103 LEU A C 1
ATOM 829 O O . LEU A 1 103 ? -21.425 -11.531 19.564 1.00 83.25 103 LEU A O 1
ATOM 833 N N . PHE A 1 104 ? -19.409 -12.479 19.685 1.00 81.31 104 PHE A N 1
ATOM 834 C CA . PHE A 1 104 ? -19.877 -13.694 20.343 1.00 81.31 104 PHE A CA 1
ATOM 835 C C . PHE A 1 104 ? -19.700 -13.547 21.852 1.00 81.31 104 PHE A C 1
ATOM 837 O O . PHE A 1 104 ? -18.577 -13.552 22.356 1.00 81.31 104 PHE A O 1
ATOM 844 N N . LYS A 1 105 ? -20.808 -13.400 22.588 1.00 88.44 105 LYS A N 1
ATOM 845 C CA . LYS A 1 105 ? -20.797 -13.216 24.054 1.00 88.44 105 LYS A CA 1
ATOM 846 C C . LYS A 1 105 ? -19.886 -12.062 24.519 1.00 88.44 105 LYS A C 1
ATOM 848 O O . LYS A 1 105 ? -19.215 -12.177 25.538 1.00 88.44 105 LYS A O 1
ATOM 853 N N . GLY A 1 106 ? -19.836 -10.967 23.758 1.00 86.25 106 GLY A N 1
ATOM 854 C CA . GLY A 1 106 ? -18.981 -9.809 24.052 1.00 86.25 106 GLY A CA 1
ATOM 855 C C . GLY A 1 106 ? -17.533 -9.923 23.558 1.00 86.25 106 GLY A C 1
ATOM 856 O O . GLY A 1 106 ? -16.772 -8.974 23.720 1.00 86.25 106 GLY A O 1
ATOM 857 N N . TYR A 1 107 ? -17.151 -11.033 22.917 1.00 77.75 107 TYR A N 1
ATOM 858 C CA . TYR A 1 107 ? -15.814 -11.234 22.354 1.00 77.75 107 TYR A CA 1
ATOM 859 C C . TYR A 1 107 ? -15.819 -11.175 20.825 1.00 77.75 107 TYR A C 1
ATOM 861 O O . TYR A 1 107 ? -16.732 -11.685 20.172 1.00 77.75 107 TYR A O 1
ATOM 869 N N . ARG A 1 108 ? -14.755 -10.608 20.244 1.00 75.88 108 ARG A N 1
ATOM 870 C CA . ARG A 1 108 ? -14.497 -10.681 18.802 1.00 75.88 108 ARG A CA 1
ATOM 871 C C . ARG A 1 108 ? -13.847 -12.024 18.477 1.00 75.88 108 ARG A C 1
ATOM 873 O O . ARG A 1 108 ? -12.736 -12.299 18.926 1.00 75.88 108 ARG A O 1
ATOM 880 N N . LEU A 1 109 ? -14.542 -12.859 17.707 1.00 78.75 109 LEU A N 1
ATOM 881 C CA . LEU A 1 109 ? -13.991 -14.121 17.219 1.00 78.75 109 LEU A CA 1
ATOM 882 C C . LEU A 1 109 ? -13.163 -13.861 15.960 1.00 78.75 109 LEU A C 1
ATOM 884 O O . LEU A 1 109 ? -13.680 -13.371 14.960 1.00 78.75 109 LEU A O 1
ATOM 888 N N . LEU A 1 110 ? -11.878 -14.205 16.014 1.00 73.81 110 LEU A N 1
ATOM 889 C CA . LEU A 1 110 ? -10.989 -14.223 14.858 1.00 73.81 110 LEU A CA 1
ATOM 890 C C . LEU A 1 110 ? -10.630 -15.680 14.576 1.00 73.81 110 LEU A C 1
ATOM 892 O O . LEU A 1 110 ? -9.933 -16.313 15.367 1.00 73.81 110 LEU A O 1
ATOM 896 N N . ALA A 1 111 ? -11.122 -16.222 13.465 1.00 74.81 111 ALA A N 1
ATOM 897 C CA . ALA A 1 111 ? -10.647 -17.505 12.971 1.00 74.81 111 ALA A CA 1
ATOM 898 C C . ALA A 1 111 ? -9.337 -17.262 12.214 1.00 74.81 111 ALA A C 1
ATOM 900 O O . ALA A 1 111 ? -9.328 -16.613 11.171 1.00 74.81 111 ALA A O 1
ATOM 901 N N . VAL A 1 112 ? -8.225 -17.744 12.765 1.00 66.50 112 VAL A N 1
ATOM 902 C CA . VAL A 1 112 ? -6.936 -17.775 12.068 1.00 66.50 112 VAL A CA 1
ATOM 903 C C . VAL A 1 112 ? -6.821 -19.157 11.443 1.00 66.50 112 VAL A C 1
ATOM 905 O O . VAL A 1 112 ? -6.383 -20.098 12.103 1.00 66.50 112 VAL A O 1
ATOM 908 N N . ASP A 1 113 ? -7.289 -19.298 10.203 1.00 71.25 113 ASP A N 1
ATOM 909 C CA . ASP A 1 113 ? -7.019 -20.515 9.442 1.00 71.25 113 ASP A CA 1
ATOM 910 C C . ASP A 1 113 ? -5.519 -20.585 9.127 1.00 71.25 113 ASP A C 1
ATOM 912 O O . ASP A 1 113 ? -4.857 -19.572 8.871 1.00 71.25 113 ASP A O 1
ATOM 916 N N . ARG A 1 114 ? -4.949 -21.775 9.271 1.00 53.75 114 ARG A N 1
ATOM 917 C CA . ARG A 1 114 ? -3.501 -21.974 9.306 1.00 53.75 114 ARG A CA 1
ATOM 918 C C . ARG A 1 114 ? -2.937 -21.839 7.893 1.00 53.75 114 ARG A C 1
ATOM 920 O O . ARG A 1 114 ? -3.477 -22.395 6.946 1.00 53.75 114 ARG A O 1
ATOM 927 N N . SER A 1 115 ? -1.792 -21.173 7.760 1.00 60.84 115 SER A N 1
ATOM 928 C CA . SER A 1 115 ? -0.947 -21.298 6.568 1.00 60.84 115 SER A CA 1
ATOM 929 C C . SER A 1 115 ? -0.615 -22.775 6.315 1.00 60.84 115 SER A C 1
ATOM 931 O O . SER A 1 115 ? -0.364 -23.505 7.277 1.00 60.84 115 SER A O 1
ATOM 933 N N . ASP A 1 116 ? -0.567 -23.191 5.046 1.00 63.41 116 ASP A N 1
ATOM 934 C CA . ASP A 1 116 ? -0.121 -24.520 4.602 1.00 63.41 116 ASP A CA 1
ATOM 935 C C . ASP A 1 116 ? 1.310 -24.810 5.101 1.00 63.41 116 ASP A C 1
ATOM 937 O O . ASP A 1 116 ? 2.314 -24.577 4.423 1.00 63.41 116 ASP A O 1
ATOM 941 N N . ILE A 1 117 ? 1.435 -25.307 6.330 1.00 59.22 117 ILE A N 1
ATOM 942 C CA . ILE A 1 117 ? 2.688 -25.855 6.838 1.00 59.22 117 ILE A CA 1
ATOM 943 C C . ILE A 1 117 ? 2.777 -27.266 6.274 1.00 59.22 117 ILE A C 1
ATOM 945 O O . ILE A 1 117 ? 2.132 -28.191 6.769 1.00 59.22 117 ILE A O 1
ATOM 949 N N . ARG A 1 118 ? 3.605 -27.444 5.241 1.00 62.53 118 ARG A N 1
ATOM 950 C CA . ARG A 1 118 ? 4.024 -28.781 4.815 1.00 62.53 118 ARG A CA 1
ATOM 951 C C . ARG A 1 118 ? 4.823 -29.409 5.952 1.00 62.53 118 ARG A C 1
ATOM 953 O O . ARG A 1 118 ? 5.977 -29.049 6.178 1.00 62.53 118 ARG A O 1
ATOM 960 N N . LEU A 1 119 ? 4.203 -30.333 6.678 1.00 76.88 119 LEU A N 1
ATOM 961 C CA . LEU A 1 119 ? 4.922 -31.171 7.628 1.00 76.88 119 LEU A CA 1
ATOM 962 C C . LEU A 1 119 ? 5.883 -32.095 6.857 1.00 76.88 119 LEU A C 1
ATOM 964 O O . LEU A 1 119 ? 5.570 -32.498 5.731 1.00 76.88 119 LEU A O 1
ATOM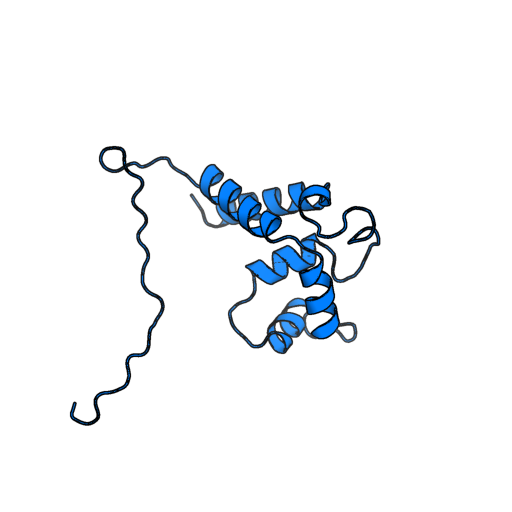 968 N N . PRO A 1 120 ? 7.058 -32.430 7.420 1.00 78.00 120 PRO A N 1
ATOM 969 C CA . PRO A 1 120 ? 7.951 -33.412 6.821 1.00 78.00 120 PRO A CA 1
ATOM 970 C C . PRO A 1 120 ? 7.199 -34.721 6.578 1.00 78.00 120 PRO A C 1
ATOM 972 O O . PRO 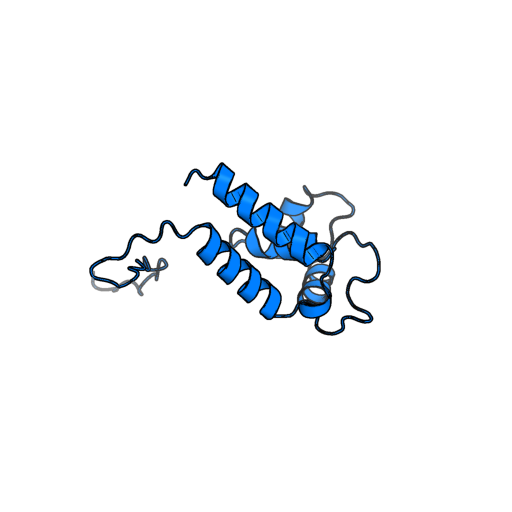A 1 120 ? 6.520 -35.223 7.473 1.00 78.00 120 PRO A O 1
ATOM 975 N N . LYS A 1 121 ? 7.324 -35.275 5.369 1.00 74.94 121 LYS A N 1
ATOM 976 C CA . LYS A 1 121 ? 6.707 -36.556 5.024 1.00 74.94 121 LYS A CA 1
ATOM 977 C C . LYS A 1 121 ? 7.321 -37.654 5.897 1.00 74.94 121 LYS A C 1
ATOM 979 O O . LYS A 1 121 ? 8.545 -37.813 5.901 1.00 74.94 121 LYS A O 1
ATOM 984 N N . ASN A 1 122 ? 6.490 -38.406 6.616 1.00 79.69 122 ASN A N 1
ATOM 985 C CA . ASN A 1 122 ? 6.941 -39.630 7.264 1.00 79.69 122 ASN A CA 1
ATOM 986 C C . ASN A 1 122 ? 7.417 -40.601 6.172 1.00 79.69 122 ASN A C 1
ATOM 988 O O . ASN A 1 122 ? 6.721 -40.819 5.184 1.00 79.69 122 ASN A O 1
ATOM 992 N N . LYS A 1 123 ? 8.627 -41.149 6.311 1.00 79.56 123 LYS A N 1
ATOM 993 C CA . LYS A 1 123 ? 9.168 -42.128 5.351 1.00 79.56 123 LYS A CA 1
ATOM 994 C C . LYS A 1 123 ? 8.542 -43.519 5.505 1.00 79.56 123 LYS A C 1
ATOM 996 O O . LYS A 1 123 ? 8.778 -44.362 4.647 1.00 79.56 123 LYS A O 1
ATOM 1001 N N . ASN A 1 124 ? 7.790 -43.735 6.583 1.00 77.50 124 ASN A N 1
ATOM 1002 C CA . ASN A 1 124 ? 7.176 -45.010 6.939 1.00 77.50 124 ASN A CA 1
ATOM 1003 C C . ASN A 1 124 ? 5.640 -45.011 6.788 1.00 77.50 124 ASN A C 1
ATOM 1005 O O . ASN A 1 124 ? 5.020 -45.985 7.206 1.00 77.50 124 ASN A O 1
ATOM 1009 N N . ASP A 1 125 ? 5.054 -43.938 6.240 1.00 66.69 125 ASP A N 1
ATOM 1010 C CA . ASP A 1 125 ? 3.646 -43.895 5.805 1.00 66.69 125 ASP A CA 1
ATOM 1011 C C . ASP A 1 125 ? 3.516 -44.316 4.332 1.00 66.69 125 ASP A C 1
ATOM 1013 O O . ASP A 1 125 ? 4.418 -43.959 3.530 1.00 66.69 125 ASP A O 1
#

Secondary structure (DSSP, 8-state):
--HHHHHHHHHHHHHHHHHS-GGGBSSTTTTT-S--SS-HHHHHHHHHH--SS-HHHHHHHHTTT-TTPPPHHHHHHHHTTB-HHHHHHHHHHHHHHT-----BTTB-----PPP---PPPPTT-

Sequence (125 aa):
MKPTEVKEILSNIISTISDEPSDFLQNPSKDFTRNRKLSFETIIKMMIGMGGNSLCKEIYDWFNYAEDTASVSAFVQQRQKISSKAMEYIFREMAKQCDEQILFKGYRLLAVDRSDIRLPKNKND

pLDDT: mean 90.18, std 10.12, range [53.75, 97.94]

Foldseek 3Di:
DDPVVLVVLLLVLLVVCQVPVQVFFPHSVDAQPDDDPCHPSNLVCLVVPDPPDPLQVSQCVSVVNDPPGDDSVRSVVNV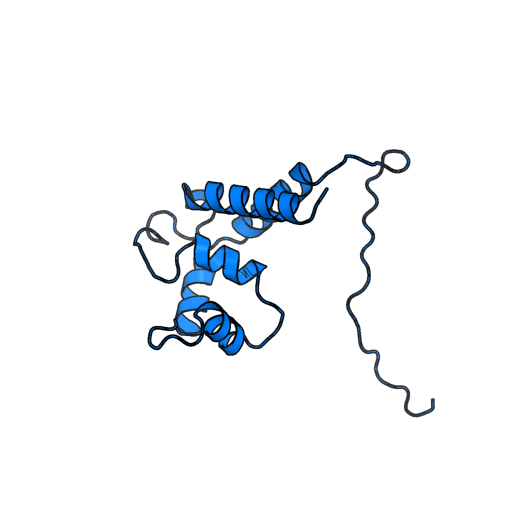NGTHPVSVVSSVVSSCVVVDPVDADVNHDDDDDDDDPDPDPDDPVD

Organism: NCBI:txid1123291